Protein AF-S8DW93-F1 (afdb_monomer)

Solvent-accessible surface area (backbone atoms only — not comparable to full-atom values): 5619 Å² total; per-residue (Å²): 137,91,84,79,84,87,79,88,70,78,73,76,67,75,78,66,75,50,70,66,58,52,54,50,54,71,44,97,40,25,67,48,46,52,53,31,51,50,43,45,53,52,19,60,77,69,71,48,64,42,68,75,73,29,41,68,38,52,52,53,36,51,54,43,37,63,76,42,35,91,76,38,39,70,59,57,49,53,51,53,52,50,54,51,52,52,51,51,52,56,60,76,72,106

Secondary structure (DSSP, 8-state):
---------------PPPHHHHHHHHSTTHHHHHHHHHHHHHHHHHT--HHHHHHHHHHHHHHHHHHTHHHHHHHHHHHHHHHHHHHHHHHHT-

InterPro domains:
  IPR012891 GCK domain [PF07802] (16-88)
  IPR012891 GCK domain [SM01227] (16-90)

Radius of gyration: 19.86 Å; Cα contacts (8 Å, |Δi|>4): 51; chains: 1; bounding box: 29×50×65 Å

Foldseek 3Di:
DDDDDDDPPPPPVPPPQPPVLVLLCVDPCNVLVVVLVVLQVVCVVVVHDSCVRSVVSVVVSVVRCVVVCVSCVVVVVVVVVVVVVVVVVVVVVD

Structure (mmCIF, N/CA/C/O backbone):
data_AF-S8DW93-F1
#
_entry.id   AF-S8DW93-F1
#
loop_
_atom_site.group_PDB
_atom_site.id
_atom_site.type_symbol
_atom_site.label_atom_id
_atom_site.label_alt_id
_atom_site.label_comp_id
_atom_site.label_asym_id
_atom_site.label_entity_id
_atom_site.label_seq_id
_atom_site.pdbx_PDB_ins_code
_atom_site.Cartn_x
_atom_site.Cartn_y
_atom_site.Cartn_z
_atom_site.occupancy
_atom_site.B_iso_or_equiv
_atom_site.auth_seq_id
_atom_site.auth_comp_id
_atom_site.auth_asym_id
_atom_site.auth_atom_id
_atom_site.pdbx_PDB_model_num
ATOM 1 N N . ASP A 1 1 ? 16.472 19.713 52.124 1.00 44.78 1 ASP A N 1
ATOM 2 C CA . ASP A 1 1 ? 16.158 20.862 51.271 1.00 44.78 1 ASP A CA 1
ATOM 3 C C . ASP A 1 1 ? 15.299 20.338 50.135 1.00 44.78 1 ASP A C 1
ATOM 5 O O . ASP A 1 1 ? 15.773 19.513 49.364 1.00 44.78 1 ASP A O 1
ATOM 9 N N . SER A 1 2 ? 14.002 20.634 50.187 1.00 49.41 2 SER A N 1
ATOM 10 C CA . SER A 1 2 ? 13.031 20.293 49.144 1.00 49.41 2 SER A CA 1
ATOM 11 C C . SER A 1 2 ? 13.032 21.393 48.095 1.00 49.41 2 SER A C 1
ATOM 13 O O . SER A 1 2 ? 12.873 22.545 48.480 1.00 49.41 2 SER A O 1
ATOM 15 N N . THR A 1 3 ? 13.115 21.028 46.818 1.00 40.69 3 THR A N 1
ATOM 16 C CA . THR A 1 3 ? 12.468 21.671 45.652 1.00 40.69 3 THR A CA 1
ATOM 17 C C . THR A 1 3 ? 12.936 20.871 44.425 1.00 40.69 3 THR A C 1
ATOM 19 O O . THR A 1 3 ? 14.108 20.520 44.360 1.00 40.69 3 THR A O 1
ATOM 22 N N . GLY A 1 4 ? 12.142 20.452 43.447 1.00 44.19 4 GLY A N 1
ATOM 23 C CA . GLY A 1 4 ? 10.814 20.858 42.996 1.00 44.19 4 GLY A CA 1
ATOM 24 C C . GLY A 1 4 ? 10.883 20.886 41.462 1.00 44.19 4 GLY A C 1
ATOM 25 O O . GLY A 1 4 ? 11.852 21.433 40.949 1.00 44.19 4 GLY A O 1
ATOM 26 N N . GLU A 1 5 ? 9.918 20.218 40.817 1.00 46.12 5 GLU A N 1
ATOM 27 C CA . GLU A 1 5 ? 9.394 20.349 39.437 1.00 46.12 5 GLU A CA 1
ATOM 28 C C . GLU A 1 5 ? 10.356 20.770 38.300 1.00 46.12 5 GLU A C 1
ATOM 30 O O . GLU A 1 5 ? 11.033 21.783 38.354 1.00 46.12 5 GLU A O 1
ATOM 35 N N . GLY A 1 6 ? 10.470 20.022 37.206 1.00 45.31 6 GLY A N 1
ATOM 36 C CA . GLY A 1 6 ? 9.381 19.739 36.278 1.00 45.31 6 GLY A CA 1
ATOM 37 C C . GLY A 1 6 ? 9.669 20.521 34.997 1.00 45.31 6 GLY A C 1
ATOM 38 O O . GLY A 1 6 ? 9.660 21.743 35.019 1.00 45.31 6 GLY A O 1
ATOM 39 N N . ASP A 1 7 ? 9.950 19.819 33.907 1.00 40.00 7 ASP A N 1
ATOM 40 C CA . ASP A 1 7 ? 9.772 20.361 32.563 1.00 40.00 7 ASP A CA 1
ATOM 41 C C . ASP A 1 7 ? 9.417 19.184 31.662 1.00 40.00 7 ASP A C 1
ATOM 43 O O . ASP A 1 7 ? 10.265 18.429 31.187 1.00 40.00 7 ASP A O 1
ATOM 47 N N . ALA A 1 8 ? 8.108 18.968 31.562 1.00 49.16 8 ALA A N 1
ATOM 48 C CA . ALA A 1 8 ? 7.504 18.234 30.474 1.00 49.16 8 ALA A CA 1
ATOM 49 C C . ALA A 1 8 ? 7.685 19.095 29.220 1.00 49.16 8 ALA A C 1
ATOM 51 O O . ALA A 1 8 ? 6.787 19.831 28.823 1.00 49.16 8 ALA A O 1
ATOM 52 N N . GLY A 1 9 ? 8.882 19.037 28.643 1.00 37.16 9 GLY A N 1
ATOM 53 C CA . GLY A 1 9 ? 9.043 19.294 27.229 1.00 37.16 9 GLY A CA 1
ATOM 54 C C . GLY A 1 9 ? 8.396 18.117 26.523 1.00 37.16 9 GLY A C 1
ATOM 55 O O . GLY A 1 9 ? 8.999 17.052 26.420 1.00 37.16 9 GLY A O 1
ATOM 56 N N . GLU A 1 10 ? 7.136 18.281 26.126 1.00 43.56 10 GLU A N 1
ATOM 57 C CA . GLU A 1 10 ? 6.601 17.562 24.979 1.00 43.56 10 GLU A CA 1
ATOM 58 C C . GLU A 1 10 ? 7.559 17.872 23.827 1.00 43.56 10 GLU A C 1
ATOM 60 O O . GLU A 1 10 ? 7.495 18.923 23.190 1.00 43.56 10 GLU A O 1
ATOM 65 N N . GLU A 1 11 ? 8.534 16.989 23.637 1.00 36.50 11 GLU A N 1
ATOM 66 C CA . GLU A 1 11 ? 9.151 16.802 22.344 1.00 36.50 11 GLU A CA 1
ATOM 67 C C . GLU A 1 11 ? 7.976 16.391 21.449 1.00 36.50 11 GLU A C 1
ATOM 69 O O . GLU A 1 11 ? 7.564 15.232 21.438 1.00 36.50 11 GLU A O 1
ATOM 74 N N . GLU A 1 12 ? 7.355 17.367 20.774 1.00 44.69 12 GLU A N 1
ATOM 75 C CA . GLU A 1 12 ? 6.804 17.122 19.447 1.00 44.69 12 GLU A CA 1
ATOM 76 C C . GLU A 1 12 ? 7.977 16.517 18.676 1.00 44.69 12 GLU A C 1
ATOM 78 O O . GLU A 1 12 ? 8.827 17.226 18.133 1.00 44.69 12 GLU A O 1
ATOM 83 N N . GLU A 1 13 ? 8.101 15.190 18.760 1.00 39.88 13 GLU A N 1
ATOM 84 C CA . GLU A 1 13 ? 8.847 14.411 17.802 1.00 39.88 13 GLU A CA 1
ATOM 85 C C . GLU A 1 13 ? 8.281 14.880 16.470 1.00 39.88 13 GLU A C 1
ATOM 87 O O . GLU A 1 13 ? 7.130 14.599 16.144 1.00 39.88 13 GLU A O 1
ATOM 92 N N . GLU A 1 14 ? 9.046 15.711 15.760 1.00 45.28 14 GLU A N 1
ATOM 93 C CA . GLU A 1 14 ? 8.850 15.931 14.339 1.00 45.28 14 GLU A CA 1
ATOM 94 C C . GLU A 1 14 ? 8.690 14.526 13.764 1.00 45.28 14 GLU A C 1
ATOM 96 O O . GLU A 1 14 ? 9.678 13.789 13.679 1.00 45.28 14 GLU A O 1
ATOM 101 N N . GLU A 1 15 ? 7.446 14.117 13.489 1.00 53.97 15 GLU A N 1
ATOM 102 C CA . GLU A 1 15 ? 7.118 12.856 12.842 1.00 53.97 15 GLU A CA 1
ATOM 103 C C . GLU A 1 15 ? 7.737 12.950 11.452 1.00 53.97 15 GLU A C 1
ATOM 105 O O . GLU A 1 15 ? 7.113 13.355 10.471 1.00 53.97 15 GLU A O 1
ATOM 110 N N . GLY A 1 16 ? 9.037 12.666 11.388 1.00 59.47 16 GLY A N 1
ATOM 111 C CA . GLY A 1 16 ? 9.796 12.639 10.164 1.00 59.47 16 GLY A CA 1
ATOM 112 C C . GLY A 1 16 ? 9.084 11.657 9.260 1.00 59.47 16 GLY A C 1
ATOM 113 O O . GLY A 1 16 ? 8.873 10.505 9.642 1.00 59.47 16 GLY A O 1
ATOM 114 N N . GLU A 1 17 ? 8.662 12.138 8.091 1.00 69.88 17 GLU A N 1
ATOM 115 C CA . GLU A 1 17 ? 7.862 11.354 7.162 1.00 69.88 17 GLU A CA 1
ATOM 116 C C . GLU A 1 17 ? 8.515 9.976 6.974 1.00 69.88 17 GLU A C 1
ATOM 118 O O . GLU A 1 17 ? 9.690 9.872 6.610 1.00 69.88 17 GLU A O 1
ATOM 123 N N . CYS A 1 18 ? 7.772 8.915 7.309 1.00 87.31 18 CYS A N 1
ATOM 124 C CA . CYS A 1 18 ? 8.268 7.543 7.281 1.00 87.31 18 CYS A CA 1
ATOM 125 C C . CYS A 1 18 ? 8.985 7.271 5.949 1.00 87.31 18 CYS A C 1
ATOM 127 O O . CYS A 1 18 ? 8.439 7.537 4.877 1.00 87.31 18 CYS A O 1
ATOM 129 N N . GLY A 1 19 ? 10.207 6.725 5.994 1.00 90.88 19 GLY A N 1
ATOM 130 C CA . GLY A 1 19 ? 11.022 6.516 4.788 1.00 90.88 19 GLY A CA 1
ATOM 131 C C . GLY A 1 19 ? 10.325 5.666 3.718 1.00 90.88 19 GLY A C 1
ATOM 132 O O . GLY A 1 19 ? 10.514 5.889 2.523 1.00 90.88 19 GLY A O 1
ATOM 133 N N . PHE A 1 20 ? 9.462 4.738 4.141 1.00 91.81 20 PHE A N 1
ATOM 134 C CA . PHE A 1 20 ? 8.593 3.984 3.242 1.00 91.81 20 PHE A CA 1
ATOM 135 C C . PHE A 1 20 ? 7.514 4.867 2.602 1.00 91.81 20 PHE A C 1
ATOM 137 O O . PHE A 1 20 ? 7.343 4.819 1.386 1.00 91.81 20 PHE A O 1
ATOM 144 N N . CYS A 1 21 ? 6.832 5.713 3.381 1.00 94.19 21 CYS A N 1
ATOM 145 C CA . CYS A 1 21 ? 5.845 6.662 2.863 1.00 94.19 21 CYS A CA 1
ATOM 146 C C . C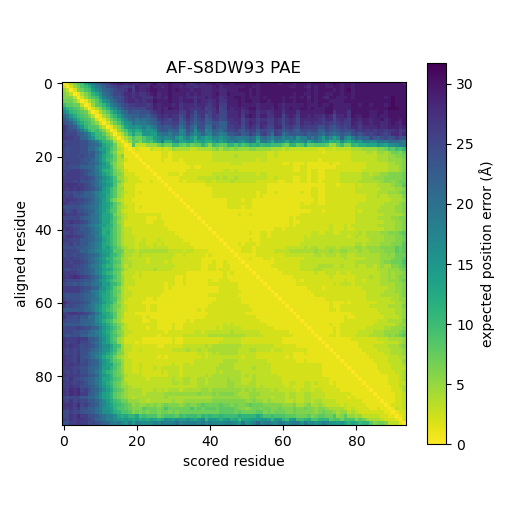YS A 1 21 ? 6.472 7.620 1.840 1.00 94.19 21 CYS A C 1
ATOM 148 O O . CYS A 1 21 ? 5.899 7.816 0.768 1.00 94.19 21 CYS A O 1
ATOM 150 N N . LEU A 1 22 ? 7.676 8.134 2.120 1.00 95.19 22 LEU A N 1
ATOM 151 C CA . LEU A 1 22 ? 8.437 8.973 1.188 1.00 95.19 22 LEU A CA 1
ATOM 152 C C . LEU A 1 22 ? 8.738 8.242 -0.127 1.00 95.19 22 LEU A C 1
ATOM 154 O O . LEU A 1 22 ? 8.526 8.795 -1.206 1.00 95.19 22 LEU A O 1
ATOM 158 N N . PHE A 1 23 ? 9.207 6.992 -0.055 1.00 95.94 23 PHE A N 1
ATOM 159 C CA . PHE A 1 23 ? 9.446 6.165 -1.240 1.00 95.94 23 PHE A CA 1
ATOM 160 C C . PHE A 1 23 ? 8.154 5.941 -2.034 1.00 95.94 23 PHE A C 1
ATOM 162 O O . PHE A 1 23 ? 8.105 6.174 -3.240 1.00 95.94 23 PHE A O 1
ATOM 169 N N . MET A 1 24 ? 7.072 5.558 -1.359 1.00 97.12 24 MET A N 1
ATOM 170 C CA . MET A 1 24 ? 5.790 5.296 -2.007 1.00 97.12 24 MET A CA 1
ATOM 171 C C . MET A 1 24 ? 5.230 6.533 -2.716 1.00 97.12 24 MET A C 1
ATOM 173 O O . MET A 1 24 ? 4.794 6.438 -3.868 1.00 97.12 24 MET A O 1
ATOM 177 N N . LYS A 1 25 ? 5.322 7.701 -2.069 1.00 96.31 25 LYS A N 1
ATOM 178 C CA . LYS A 1 25 ? 4.897 9.004 -2.604 1.00 96.31 25 LYS A CA 1
ATOM 179 C C . LYS A 1 25 ? 5.834 9.561 -3.680 1.00 96.31 25 LYS A C 1
ATOM 181 O O . LYS A 1 25 ? 5.421 10.451 -4.422 1.00 96.31 25 LYS A O 1
ATOM 186 N N . GLY 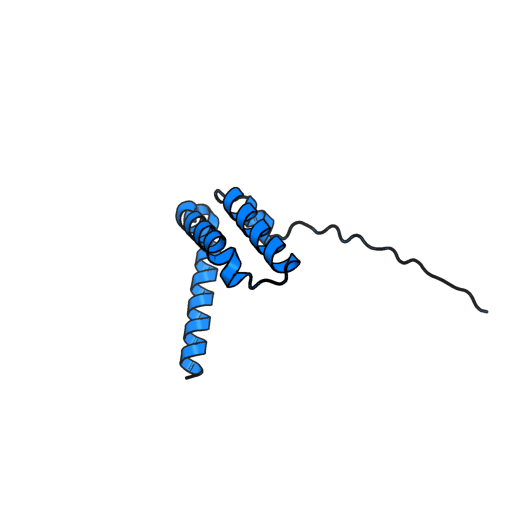A 1 26 ? 7.063 9.055 -3.781 1.00 96.25 26 GLY A N 1
ATOM 187 C CA . GLY A 1 26 ? 8.048 9.462 -4.784 1.00 96.25 26 GLY A CA 1
ATOM 188 C C . GLY A 1 26 ? 7.866 8.818 -6.162 1.00 96.25 26 GLY A C 1
ATOM 189 O O . GLY A 1 26 ? 8.472 9.283 -7.128 1.00 96.25 26 GLY A O 1
ATOM 190 N N . GLY A 1 27 ? 7.053 7.763 -6.267 1.00 96.06 27 GLY A N 1
ATOM 191 C CA . GLY A 1 27 ? 6.812 7.042 -7.518 1.00 96.06 27 GLY A CA 1
ATOM 192 C C . GLY A 1 27 ? 5.479 7.370 -8.197 1.00 96.06 27 GLY A C 1
ATOM 193 O O . GLY A 1 27 ? 4.696 8.210 -7.751 1.00 96.06 27 GLY A O 1
ATOM 194 N N . GLY A 1 28 ? 5.201 6.666 -9.300 1.00 97.44 28 GLY A N 1
ATOM 195 C CA . GLY A 1 28 ? 3.994 6.863 -10.118 1.00 97.44 28 GLY A CA 1
ATOM 196 C C . GLY A 1 28 ? 2.670 6.534 -9.416 1.00 97.44 28 GLY A C 1
ATOM 197 O O . GLY A 1 28 ? 1.617 6.942 -9.897 1.00 97.44 28 GLY A O 1
ATOM 198 N N . CYS A 1 29 ? 2.715 5.852 -8.268 1.00 98.44 29 CYS A N 1
ATOM 199 C CA . CYS A 1 29 ? 1.539 5.410 -7.516 1.00 98.44 29 CYS A CA 1
ATOM 200 C C . CYS A 1 29 ? 1.211 6.288 -6.304 1.00 98.44 29 CYS A C 1
ATOM 202 O O . CYS A 1 29 ? 0.430 5.871 -5.451 1.00 98.44 29 CYS A O 1
ATOM 204 N N . ARG A 1 30 ? 1.778 7.502 -6.224 1.00 97.75 30 ARG A N 1
ATOM 205 C CA . ARG A 1 30 ? 1.564 8.450 -5.119 1.00 97.75 30 ARG A CA 1
ATOM 206 C C . ARG A 1 30 ? 0.093 8.612 -4.731 1.00 97.75 30 ARG A C 1
ATOM 208 O O . ARG A 1 30 ? -0.234 8.495 -3.556 1.00 97.75 30 ARG A O 1
ATOM 215 N N . GLU A 1 31 ? -0.782 8.902 -5.694 1.00 98.38 31 GLU A N 1
ATOM 216 C CA . GLU A 1 31 ? -2.200 9.165 -5.401 1.00 98.38 31 GLU A CA 1
ATOM 217 C C . GLU A 1 31 ? -2.898 7.918 -4.854 1.00 98.38 31 GLU A C 1
ATOM 219 O O . GLU A 1 31 ? -3.563 7.990 -3.826 1.00 98.38 31 GLU A O 1
ATOM 224 N N . THR A 1 32 ? -2.669 6.759 -5.477 1.00 98.25 32 THR A N 1
ATOM 225 C CA . THR A 1 32 ? -3.222 5.478 -5.019 1.00 98.25 32 THR A CA 1
ATOM 226 C C . THR A 1 32 ? -2.714 5.11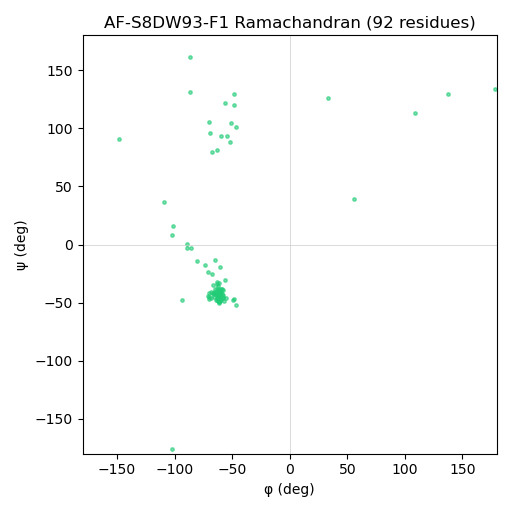1 -3.623 1.00 98.25 32 THR A C 1
ATOM 228 O O . THR A 1 32 ? -3.465 4.579 -2.811 1.00 98.25 32 THR A O 1
ATOM 231 N N . PHE A 1 33 ? -1.456 5.434 -3.310 1.00 98.19 33 PHE A N 1
ATOM 232 C CA . PHE A 1 33 ? -0.899 5.243 -1.973 1.00 98.19 33 PHE A CA 1
ATOM 233 C C . PHE A 1 33 ? -1.563 6.155 -0.934 1.00 98.19 33 PHE A C 1
ATOM 235 O O . PHE A 1 33 ? -1.922 5.681 0.136 1.00 98.19 33 PHE A O 1
ATOM 242 N N . ILE A 1 34 ? -1.800 7.430 -1.257 1.00 97.75 34 ILE A N 1
ATOM 243 C CA . ILE A 1 34 ? -2.505 8.365 -0.363 1.00 97.75 34 ILE A CA 1
ATOM 244 C C . ILE A 1 34 ? -3.954 7.913 -0.116 1.00 97.75 34 ILE A C 1
ATOM 246 O O . ILE A 1 34 ? -4.470 8.065 0.989 1.00 97.75 34 ILE A O 1
ATOM 250 N N . GLU A 1 35 ? -4.639 7.373 -1.127 1.00 98.00 35 GLU A N 1
ATOM 251 C CA . GLU A 1 35 ? -5.983 6.801 -0.957 1.00 98.00 35 GLU A CA 1
ATOM 252 C C . GLU A 1 35 ? -5.972 5.582 -0.029 1.00 98.00 35 GLU A C 1
ATOM 254 O O . GLU A 1 35 ? -6.846 5.452 0.831 1.00 98.00 35 GLU A O 1
ATOM 259 N N . TRP A 1 36 ? -4.965 4.720 -0.167 1.00 98.38 36 TRP A N 1
ATOM 260 C CA . TRP A 1 36 ? -4.754 3.600 0.741 1.00 98.38 36 TRP A CA 1
ATOM 261 C C . TRP A 1 36 ? -4.455 4.069 2.174 1.00 98.38 36 TRP A C 1
ATOM 263 O O . TRP A 1 36 ? -5.129 3.606 3.092 1.00 98.38 36 TRP A O 1
ATOM 273 N N . GLU A 1 37 ? -3.546 5.035 2.372 1.00 97.19 37 GLU A N 1
ATOM 274 C CA . GLU A 1 37 ? -3.234 5.615 3.693 1.00 97.19 37 GLU A CA 1
ATOM 275 C C . GLU A 1 37 ? -4.499 6.156 4.374 1.00 97.19 37 GLU A C 1
ATOM 277 O O . GLU A 1 37 ? -4.766 5.829 5.528 1.00 97.19 37 GLU A O 1
ATOM 282 N N . LYS A 1 38 ? -5.335 6.909 3.645 1.00 97.88 38 LYS A N 1
ATOM 283 C CA . LYS A 1 38 ? -6.613 7.417 4.171 1.00 97.88 38 LYS A CA 1
ATOM 284 C C . LYS A 1 38 ? -7.560 6.296 4.584 1.00 97.88 38 LYS A C 1
ATOM 286 O O . LYS A 1 38 ? -8.217 6.401 5.614 1.00 97.88 38 LYS A O 1
ATOM 291 N N . CYS A 1 39 ? -7.646 5.226 3.792 1.00 98.50 39 CYS A N 1
ATOM 292 C CA . CYS A 1 39 ? -8.483 4.084 4.144 1.00 98.50 39 CYS A CA 1
ATOM 293 C C . CYS A 1 39 ? -8.010 3.423 5.447 1.00 98.50 39 CYS A C 1
ATOM 295 O O . CYS A 1 39 ? -8.837 3.107 6.306 1.00 98.50 39 CYS A O 1
ATOM 297 N N . VAL A 1 40 ? -6.693 3.235 5.593 1.00 97.38 40 VAL A N 1
ATOM 298 C CA . VAL A 1 40 ? -6.073 2.665 6.797 1.00 97.38 40 VAL A CA 1
ATOM 299 C C . VAL A 1 40 ? -6.350 3.555 8.007 1.00 97.38 40 VAL A C 1
ATOM 301 O O . VAL A 1 40 ? -6.878 3.060 8.998 1.00 97.38 40 VAL A O 1
ATOM 304 N N . GLU A 1 41 ? -6.099 4.862 7.896 1.00 96.69 41 GLU A N 1
ATOM 305 C CA . GLU A 1 41 ? -6.342 5.842 8.962 1.00 96.69 41 GLU A CA 1
ATOM 306 C C . GLU A 1 41 ? -7.815 5.842 9.410 1.00 96.69 41 GLU A C 1
ATOM 308 O O . GLU A 1 41 ? -8.125 5.810 10.605 1.00 96.69 41 GLU A O 1
ATOM 313 N N . GLU A 1 42 ? -8.755 5.822 8.460 1.00 97.50 42 GLU A N 1
ATOM 314 C CA . GLU A 1 42 ? -10.181 5.704 8.765 1.00 97.50 42 GLU A CA 1
ATOM 315 C C . GLU A 1 42 ? -10.512 4.383 9.471 1.00 97.50 42 GLU A C 1
ATOM 317 O O . GLU A 1 42 ? -11.300 4.375 10.420 1.00 97.50 42 GLU A O 1
ATOM 322 N N . GLY A 1 43 ? -9.925 3.271 9.019 1.00 97.62 43 GLY A N 1
ATOM 323 C CA . GLY A 1 43 ? -10.116 1.952 9.617 1.00 97.62 43 GLY A CA 1
ATOM 324 C C . GLY A 1 43 ? -9.612 1.891 11.056 1.00 97.62 43 GLY A C 1
ATOM 325 O O . GLY A 1 43 ? -10.340 1.441 11.941 1.00 97.62 43 GLY A O 1
ATOM 326 N N . GLU A 1 44 ? -8.419 2.422 11.320 1.00 96.12 44 GLU A N 1
ATOM 327 C CA . GLU A 1 44 ? -7.842 2.513 12.665 1.00 96.12 44 GLU A CA 1
ATOM 328 C C . GLU A 1 44 ? -8.704 3.372 13.589 1.00 96.12 44 GLU A C 1
ATOM 330 O O . GLU A 1 44 ? -9.078 2.945 14.687 1.00 96.12 44 GLU A O 1
ATOM 335 N N . LYS A 1 45 ? -9.096 4.561 13.120 1.00 97.69 45 LYS A N 1
ATOM 336 C CA . LYS A 1 45 ? -9.949 5.488 13.872 1.00 97.69 45 LYS A CA 1
ATOM 337 C C . LYS A 1 45 ? -11.285 4.858 14.262 1.00 97.69 45 LYS A C 1
ATOM 339 O O . LYS A 1 45 ? -11.772 5.079 15.375 1.00 97.69 45 LYS A O 1
ATOM 344 N N . ASN A 1 46 ? -11.872 4.071 13.364 1.00 97.44 46 ASN A N 1
ATOM 345 C CA . ASN A 1 46 ? -13.151 3.402 13.585 1.00 97.44 46 ASN A CA 1
ATOM 346 C C . ASN A 1 46 ? -13.014 2.012 14.230 1.00 97.44 46 ASN A C 1
ATOM 348 O O . ASN A 1 46 ? -14.034 1.404 14.556 1.00 97.44 46 ASN A O 1
ATOM 352 N N . LYS A 1 47 ? -11.784 1.528 14.466 1.00 97.25 47 LYS A N 1
ATOM 353 C CA . LYS A 1 47 ? -11.477 0.178 14.976 1.00 97.25 47 LYS A CA 1
ATOM 354 C C . LYS A 1 47 ? -12.071 -0.936 14.104 1.00 97.25 47 LYS A C 1
ATOM 356 O O . LYS A 1 47 ? -12.596 -1.923 14.619 1.00 97.25 47 LYS A O 1
ATOM 361 N N . GLU A 1 48 ? -12.024 -0.744 12.793 1.00 97.31 48 GLU A N 1
ATOM 362 C CA . GLU A 1 48 ? -12.475 -1.707 11.788 1.00 97.31 48 GLU A CA 1
ATOM 363 C C . GLU A 1 48 ? -11.348 -2.688 11.431 1.00 97.31 48 GLU A C 1
ATOM 365 O O . GLU A 1 48 ? -10.169 -2.414 11.664 1.00 97.31 48 GLU A O 1
ATOM 370 N N . ASP A 1 49 ? -11.698 -3.833 10.841 1.00 97.75 49 ASP A N 1
ATOM 371 C CA . ASP A 1 49 ? -10.701 -4.700 10.214 1.00 97.75 49 ASP A CA 1
ATOM 372 C C . ASP A 1 49 ? -10.179 -4.015 8.943 1.00 97.75 49 ASP A C 1
ATOM 374 O O . ASP A 1 49 ? -10.869 -3.928 7.924 1.00 97.75 49 ASP A O 1
ATOM 378 N N . ILE A 1 50 ? -8.960 -3.484 9.022 1.00 97.56 50 ILE A N 1
ATOM 379 C CA . ILE A 1 50 ? -8.314 -2.737 7.937 1.00 97.56 50 ILE A CA 1
ATOM 380 C C . ILE A 1 50 ? -8.097 -3.631 6.714 1.00 97.56 50 ILE A C 1
ATOM 382 O O . ILE A 1 50 ? -8.201 -3.150 5.585 1.00 97.56 50 ILE A O 1
ATOM 386 N N . VAL A 1 51 ? -7.823 -4.924 6.916 1.00 95.38 51 VAL A N 1
ATOM 387 C CA . VAL A 1 51 ? -7.583 -5.863 5.815 1.00 95.38 51 VAL A CA 1
ATOM 388 C C . VAL A 1 51 ? -8.851 -6.002 4.988 1.00 95.38 51 VAL A C 1
ATOM 390 O O . VAL A 1 51 ? -8.797 -5.866 3.768 1.00 95.38 51 VAL A O 1
ATOM 393 N N . GLU A 1 52 ? -9.997 -6.204 5.639 1.00 97.06 52 GLU A N 1
ATOM 394 C CA . GLU A 1 52 ? -11.282 -6.301 4.943 1.00 97.06 52 GLU A CA 1
ATOM 395 C C . GLU A 1 52 ? -11.730 -4.950 4.370 1.00 97.06 52 GLU A C 1
ATOM 397 O O . GLU A 1 52 ? -12.109 -4.868 3.198 1.00 97.06 52 GLU A O 1
ATOM 402 N N . LYS A 1 53 ? -11.652 -3.875 5.164 1.00 97.69 53 LYS A N 1
ATOM 403 C CA . LYS A 1 53 ? -12.091 -2.526 4.771 1.00 97.69 53 LYS A CA 1
ATOM 404 C C . LYS A 1 53 ? -11.309 -1.997 3.571 1.00 97.69 53 LYS A C 1
ATOM 406 O O . LYS A 1 53 ? -11.898 -1.447 2.641 1.00 97.69 53 LYS A O 1
ATOM 411 N N . CYS A 1 54 ? -9.988 -2.148 3.596 1.00 98.31 54 CYS A N 1
ATOM 412 C CA . CYS A 1 54 ? -9.082 -1.529 2.634 1.00 98.31 54 CYS A CA 1
ATOM 413 C C . CYS A 1 54 ? -8.581 -2.492 1.565 1.00 98.31 54 CYS A C 1
ATOM 415 O O . CYS A 1 54 ? -7.748 -2.093 0.756 1.00 98.31 54 CYS A O 1
ATOM 417 N N . PHE A 1 55 ? -9.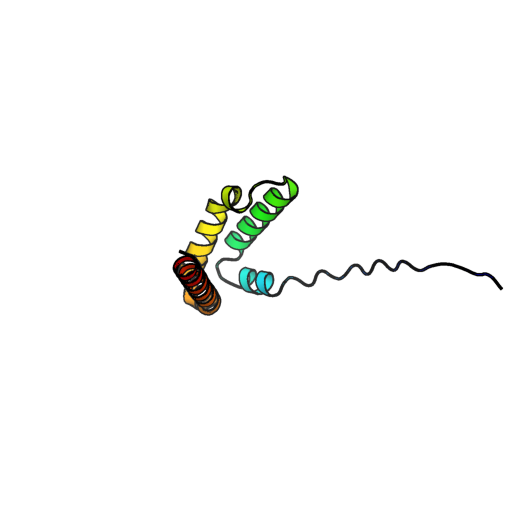120 -3.715 1.488 1.00 97.88 55 PHE A N 1
ATOM 418 C CA . PHE A 1 55 ? -8.731 -4.708 0.485 1.00 97.88 55 PHE A CA 1
ATOM 419 C C . PHE A 1 55 ? -8.708 -4.132 -0.937 1.00 97.88 55 PHE A C 1
ATOM 421 O O . PHE A 1 55 ? -7.728 -4.296 -1.659 1.00 97.88 55 PHE A O 1
ATOM 428 N N . GLY A 1 56 ? -9.761 -3.404 -1.328 1.00 98.06 56 GLY A N 1
ATOM 429 C CA . GLY A 1 56 ? -9.847 -2.791 -2.656 1.00 98.06 56 GLY A CA 1
ATOM 430 C C . GLY A 1 56 ? -8.785 -1.714 -2.903 1.00 98.06 56 GLY A C 1
ATOM 431 O O . GLY A 1 56 ? -8.235 -1.645 -4.000 1.00 98.06 56 GLY A O 1
ATOM 432 N N . ALA A 1 57 ? -8.461 -0.907 -1.889 1.00 98.19 57 ALA A N 1
ATOM 433 C CA . ALA A 1 57 ? -7.405 0.101 -1.981 1.00 98.19 57 ALA A CA 1
ATOM 434 C C . ALA A 1 57 ? -6.013 -0.550 -2.047 1.00 98.19 57 ALA A C 1
ATOM 436 O O . ALA A 1 57 ? -5.186 -0.153 -2.864 1.00 98.19 57 ALA A O 1
ATOM 437 N N . THR A 1 58 ? -5.779 -1.595 -1.249 1.00 97.56 58 THR A N 1
ATOM 438 C CA . THR A 1 58 ? -4.541 -2.386 -1.265 1.00 97.56 58 TH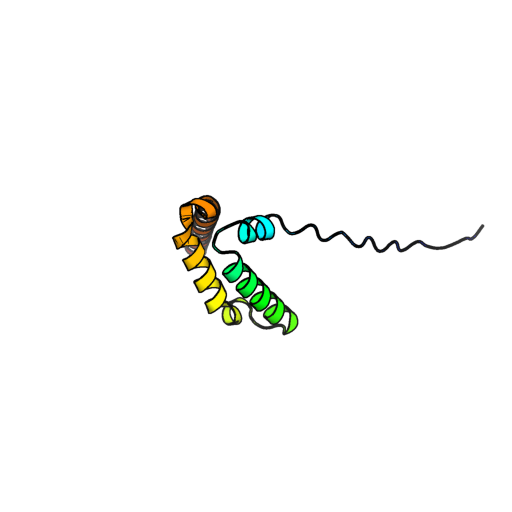R A CA 1
ATOM 439 C C . THR A 1 58 ? -4.338 -3.079 -2.617 1.00 97.56 58 THR A C 1
ATOM 441 O O . THR A 1 58 ? -3.246 -3.023 -3.177 1.00 97.56 58 THR A O 1
ATOM 444 N N . ASP A 1 59 ? -5.386 -3.681 -3.191 1.00 98.00 59 ASP A N 1
ATOM 445 C CA . ASP A 1 59 ? -5.343 -4.310 -4.519 1.00 98.00 59 ASP A CA 1
ATOM 446 C C . ASP A 1 59 ? -5.069 -3.285 -5.633 1.00 98.00 59 ASP A C 1
ATOM 448 O O . ASP A 1 59 ? -4.236 -3.525 -6.511 1.00 98.00 59 ASP A O 1
ATOM 452 N N . ALA A 1 60 ? -5.710 -2.112 -5.579 1.00 98.50 60 ALA A N 1
ATOM 453 C CA . ALA A 1 60 ? -5.445 -1.024 -6.519 1.00 98.50 60 ALA A CA 1
ATOM 454 C C . ALA A 1 60 ? -3.991 -0.529 -6.429 1.00 98.50 60 ALA A C 1
ATOM 456 O O . ALA A 1 60 ? -3.338 -0.339 -7.460 1.00 98.50 60 ALA A O 1
ATOM 457 N N . LEU A 1 61 ? -3.468 -0.373 -5.210 1.00 98.44 61 LEU A N 1
ATOM 458 C CA . LEU A 1 61 ? -2.084 0.022 -4.966 1.00 98.44 61 LEU A CA 1
ATOM 459 C C . LEU A 1 61 ? -1.099 -1.016 -5.513 1.00 98.44 61 LEU A C 1
ATOM 461 O O . LEU A 1 61 ? -0.205 -0.648 -6.275 1.00 98.44 61 LEU A O 1
ATOM 465 N N . LYS A 1 62 ? -1.304 -2.304 -5.209 1.00 97.94 62 LYS A N 1
ATOM 466 C CA . LYS A 1 62 ? -0.467 -3.401 -5.718 1.00 97.94 62 LYS A CA 1
ATOM 467 C C . LYS A 1 62 ? -0.430 -3.410 -7.245 1.00 97.94 62 LYS A C 1
ATOM 469 O O . LYS A 1 62 ? 0.651 -3.395 -7.829 1.00 97.94 62 LYS A O 1
ATOM 474 N N . LYS A 1 63 ? -1.590 -3.327 -7.903 1.00 98.50 63 LYS A N 1
ATOM 475 C CA . LYS A 1 63 ? -1.681 -3.267 -9.374 1.00 98.50 63 LYS A CA 1
ATOM 476 C C . LYS A 1 63 ? -0.954 -2.062 -9.958 1.00 98.50 63 LYS A C 1
ATOM 478 O O . LYS A 1 63 ? -0.296 -2.184 -10.991 1.00 98.50 63 LYS A O 1
ATOM 483 N N . CYS A 1 64 ? -1.061 -0.902 -9.312 1.00 98.75 64 CYS A N 1
ATOM 484 C CA . CYS A 1 64 ? -0.306 0.271 -9.729 1.00 98.75 64 CYS A CA 1
ATOM 485 C C . CYS A 1 64 ? 1.203 0.010 -9.622 1.00 98.75 64 CYS A C 1
ATOM 487 O O . CYS A 1 64 ? 1.937 0.227 -10.585 1.00 98.75 64 CYS A O 1
ATOM 489 N N . MET A 1 65 ? 1.673 -0.508 -8.486 1.00 98.38 65 MET A N 1
ATOM 490 C CA . MET A 1 65 ? 3.094 -0.788 -8.274 1.00 98.38 65 MET A CA 1
ATOM 491 C C . MET A 1 65 ? 3.636 -1.797 -9.290 1.00 98.38 65 MET A C 1
ATOM 493 O O . MET A 1 65 ? 4.723 -1.596 -9.824 1.00 98.38 65 MET A O 1
ATOM 497 N N . GLU A 1 66 ? 2.871 -2.844 -9.608 1.00 97.88 66 GLU A N 1
ATOM 498 C CA . GLU A 1 66 ? 3.212 -3.821 -10.649 1.00 97.88 66 GLU A CA 1
ATOM 499 C C . GLU A 1 66 ? 3.339 -3.170 -12.036 1.00 97.88 66 GLU A C 1
ATOM 501 O O . GLU A 1 66 ? 4.283 -3.464 -12.774 1.00 97.88 66 GLU A O 1
ATOM 506 N N . ALA A 1 67 ? 2.439 -2.242 -12.383 1.00 98.38 67 ALA A N 1
ATOM 507 C CA . ALA A 1 67 ? 2.517 -1.477 -13.629 1.00 98.38 67 ALA A CA 1
ATOM 508 C C . ALA A 1 67 ? 3.716 -0.508 -13.669 1.00 98.38 67 ALA A C 1
ATOM 510 O O . ALA A 1 67 ? 4.221 -0.206 -14.749 1.00 98.38 67 ALA A O 1
ATOM 511 N N . HIS A 1 68 ? 4.198 -0.071 -12.503 1.00 97.88 68 HI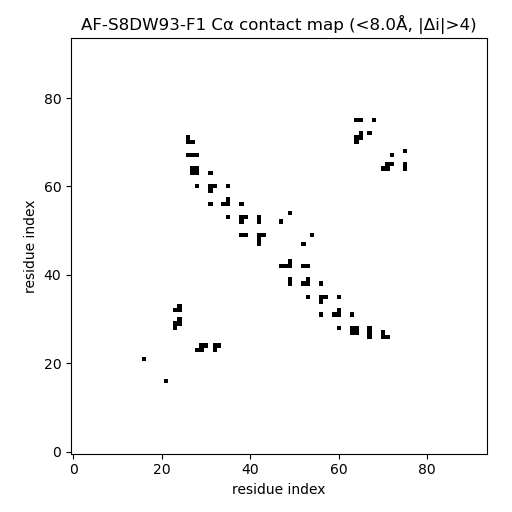S A N 1
ATOM 512 C CA . HIS A 1 68 ? 5.351 0.815 -12.307 1.00 97.88 68 HIS A CA 1
ATOM 513 C C . HIS A 1 68 ? 6.560 0.071 -11.703 1.00 97.88 68 HIS A C 1
ATOM 515 O O . HIS A 1 68 ? 7.295 0.590 -10.856 1.00 97.88 68 HIS A O 1
ATOM 521 N N . SER A 1 69 ? 6.752 -1.185 -12.119 1.00 97.31 69 SER A N 1
ATOM 522 C CA . SER A 1 69 ? 7.786 -2.081 -11.577 1.00 97.31 69 SER A CA 1
ATOM 523 C C . SER A 1 69 ? 9.227 -1.582 -11.746 1.00 97.31 69 SER A C 1
ATOM 525 O O . SER A 1 69 ? 10.108 -2.020 -11.009 1.00 97.31 69 SER A O 1
ATOM 527 N N . ASP A 1 70 ? 9.488 -0.650 -12.665 1.00 97.69 70 ASP A N 1
ATOM 528 C CA . ASP A 1 70 ? 10.791 -0.000 -12.825 1.00 97.69 70 ASP A CA 1
ATOM 529 C C . ASP A 1 70 ? 11.191 0.825 -11.592 1.00 97.69 70 ASP A C 1
ATOM 531 O O . ASP A 1 70 ? 12.371 0.875 -11.244 1.00 97.69 70 ASP A O 1
ATOM 535 N N . TYR A 1 71 ? 10.210 1.409 -10.900 1.00 98.12 71 TYR A N 1
ATOM 536 C CA . TYR A 1 71 ? 10.408 2.137 -9.649 1.00 98.12 71 TYR A CA 1
ATOM 537 C C . TYR A 1 71 ? 10.205 1.233 -8.424 1.00 98.12 71 TYR A C 1
ATOM 539 O O . TYR A 1 71 ? 11.043 1.197 -7.524 1.00 98.12 71 TYR A O 1
ATOM 547 N N . TYR A 1 72 ? 9.112 0.461 -8.394 1.00 98.38 72 TYR A N 1
ATOM 548 C CA . TYR A 1 72 ? 8.701 -0.325 -7.219 1.00 98.38 72 TYR A CA 1
ATOM 549 C C . TYR A 1 72 ? 9.291 -1.744 -7.162 1.00 98.38 72 TYR A C 1
ATOM 551 O O . TYR A 1 72 ? 9.019 -2.486 -6.219 1.00 98.38 72 TYR A O 1
ATOM 559 N N . GLY A 1 73 ? 10.112 -2.138 -8.137 1.00 97.56 73 GLY A N 1
ATOM 560 C CA . GLY A 1 73 ? 10.661 -3.491 -8.271 1.00 97.56 73 GLY A CA 1
ATOM 561 C C . GLY A 1 73 ? 11.293 -4.075 -7.000 1.00 97.56 73 GLY A C 1
ATOM 562 O O . GLY A 1 73 ? 10.944 -5.202 -6.643 1.00 97.56 73 GLY A O 1
ATOM 563 N N . PRO A 1 74 ? 12.165 -3.345 -6.272 1.00 95.88 74 PRO A N 1
ATOM 564 C CA . PRO A 1 74 ? 12.754 -3.849 -5.029 1.00 95.88 74 PRO A CA 1
ATOM 565 C C . PRO A 1 74 ? 11.713 -4.188 -3.957 1.00 95.88 74 PRO A C 1
ATOM 567 O O . PRO A 1 74 ? 11.844 -5.195 -3.265 1.00 95.88 74 PRO A O 1
ATOM 570 N N . LEU A 1 75 ? 10.662 -3.374 -3.848 1.00 96.00 75 LEU A N 1
ATOM 571 C CA . LEU A 1 75 ? 9.587 -3.577 -2.882 1.00 96.00 75 LEU A CA 1
ATOM 572 C C . LEU A 1 75 ? 8.714 -4.778 -3.267 1.00 96.00 75 LEU A C 1
ATOM 574 O O . LEU A 1 75 ? 8.439 -5.630 -2.429 1.00 96.00 75 LEU A O 1
ATOM 578 N N . LEU A 1 76 ? 8.360 -4.895 -4.550 1.00 97.19 76 LEU A N 1
ATOM 579 C CA . LEU A 1 76 ? 7.602 -6.036 -5.073 1.00 97.19 76 LEU A CA 1
ATOM 580 C C . LEU A 1 76 ? 8.352 -7.364 -4.913 1.00 97.19 76 LEU A C 1
ATOM 582 O O . LEU A 1 76 ? 7.727 -8.406 -4.732 1.00 97.19 76 LEU A O 1
ATOM 586 N N . GLN A 1 77 ? 9.684 -7.354 -5.007 1.00 97.56 77 GLN A N 1
ATOM 587 C CA . GLN A 1 77 ? 10.481 -8.553 -4.759 1.00 97.56 77 GLN A CA 1
ATOM 588 C C . GLN A 1 77 ? 10.474 -8.925 -3.274 1.00 97.56 77 GLN A C 1
ATOM 590 O O . GLN A 1 77 ? 10.237 -10.085 -2.950 1.00 97.56 77 GLN A O 1
ATOM 595 N N . ALA A 1 78 ? 10.667 -7.946 -2.385 1.00 96.69 78 ALA A N 1
ATOM 596 C CA . ALA A 1 78 ? 10.611 -8.176 -0.944 1.00 96.69 78 ALA A CA 1
ATOM 597 C C . ALA A 1 78 ? 9.247 -8.734 -0.498 1.00 96.69 78 ALA A C 1
ATOM 599 O O . ALA A 1 78 ? 9.201 -9.632 0.339 1.00 96.69 78 ALA A O 1
ATOM 600 N N . GLU A 1 79 ? 8.147 -8.255 -1.088 1.00 94.81 79 GLU A N 1
ATOM 601 C CA . GLU A 1 79 ? 6.803 -8.790 -0.835 1.00 94.81 79 GLU A CA 1
ATOM 602 C C . GLU A 1 79 ? 6.697 -10.271 -1.228 1.00 94.81 79 GLU A C 1
ATOM 604 O O . GLU A 1 79 ? 6.278 -11.091 -0.416 1.00 94.81 79 GLU A O 1
ATOM 609 N N . LYS A 1 80 ? 7.153 -10.640 -2.432 1.00 96.00 80 LYS A N 1
ATOM 610 C CA . LYS A 1 80 ? 7.135 -12.036 -2.908 1.00 96.00 80 LYS A CA 1
ATOM 611 C C . LYS A 1 80 ? 7.983 -12.967 -2.048 1.00 96.00 80 LYS A C 1
ATOM 613 O O . LYS A 1 80 ? 7.590 -14.106 -1.800 1.00 96.00 80 LYS A O 1
ATOM 618 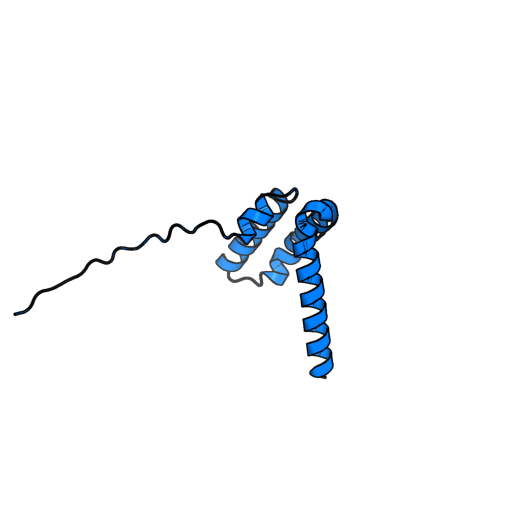N N . ASP A 1 81 ? 9.146 -12.497 -1.609 1.00 97.81 81 ASP A N 1
ATOM 619 C CA . ASP A 1 81 ? 10.031 -13.277 -0.745 1.00 97.81 81 ASP A CA 1
ATOM 62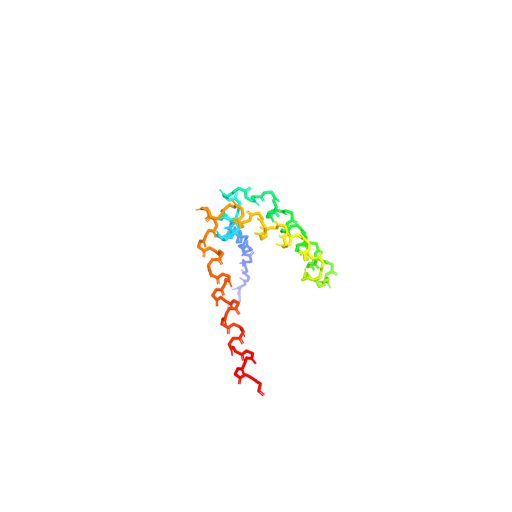0 C C . ASP A 1 81 ? 9.371 -13.508 0.625 1.00 97.81 81 ASP A C 1
ATOM 622 O O . ASP A 1 81 ? 9.399 -14.623 1.145 1.00 97.81 81 ASP A O 1
ATOM 626 N N . ALA A 1 82 ? 8.695 -12.492 1.173 1.00 95.94 82 ALA A N 1
ATOM 627 C CA . ALA A 1 82 ? 7.924 -12.620 2.407 1.00 95.94 82 ALA A CA 1
ATOM 628 C C . ALA A 1 82 ? 6.726 -13.577 2.256 1.00 95.94 82 ALA A C 1
ATOM 630 O O . ALA A 1 82 ? 6.505 -14.418 3.127 1.00 95.94 82 ALA A O 1
ATOM 631 N N . GLU A 1 83 ? 5.981 -13.502 1.148 1.00 94.56 83 GLU A N 1
ATOM 632 C CA . GLU A 1 83 ? 4.891 -14.439 0.833 1.00 94.56 83 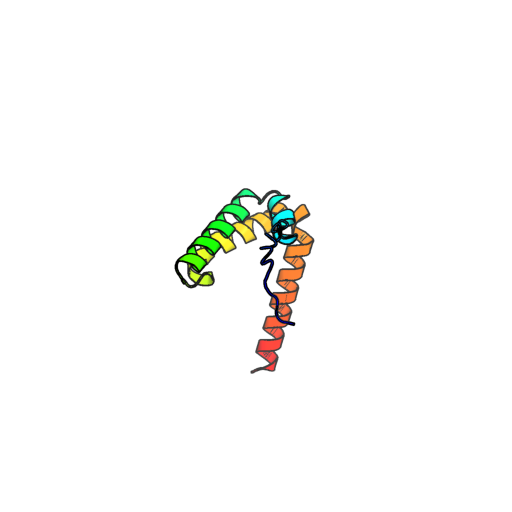GLU A CA 1
ATOM 633 C C . GLU A 1 83 ? 5.399 -15.893 0.788 1.00 94.56 83 GLU A C 1
ATOM 635 O O . GLU A 1 83 ? 4.770 -16.794 1.352 1.00 94.56 83 GLU A O 1
ATOM 640 N N . ALA A 1 84 ? 6.555 -16.130 0.159 1.00 96.81 84 ALA A N 1
ATOM 641 C CA . ALA A 1 84 ? 7.169 -17.453 0.072 1.00 96.81 84 ALA A CA 1
ATOM 642 C C . ALA A 1 84 ? 7.633 -17.983 1.440 1.00 96.81 84 ALA A C 1
ATOM 644 O O . ALA A 1 84 ? 7.423 -19.159 1.750 1.00 96.81 84 ALA A O 1
ATOM 645 N N . GLU A 1 85 ? 8.228 -17.127 2.273 1.00 96.88 85 GLU A N 1
ATOM 646 C CA . GLU A 1 85 ? 8.640 -17.477 3.638 1.00 96.88 85 GLU A CA 1
ATOM 647 C C . GLU A 1 85 ? 7.429 -17.859 4.503 1.00 96.88 85 GLU A C 1
ATOM 649 O O . GLU A 1 85 ? 7.459 -18.885 5.187 1.00 96.88 85 GLU A O 1
ATOM 654 N N . VAL A 1 86 ? 6.334 -17.092 4.432 1.00 95.81 86 VAL A N 1
ATOM 655 C CA . VAL A 1 86 ? 5.085 -17.408 5.145 1.00 95.81 86 VAL A CA 1
ATOM 656 C C . VAL A 1 86 ? 4.502 -18.735 4.659 1.00 95.81 86 VAL A C 1
ATOM 658 O O . VAL A 1 86 ? 4.132 -19.573 5.481 1.00 95.81 86 VAL A O 1
ATOM 661 N N . ALA A 1 87 ? 4.462 -18.968 3.344 1.00 96.00 87 ALA A N 1
ATOM 662 C CA . ALA A 1 87 ? 3.969 -20.224 2.785 1.00 96.00 87 ALA A CA 1
ATOM 663 C C . ALA A 1 87 ? 4.763 -21.430 3.311 1.00 96.00 87 ALA A C 1
ATOM 665 O O . ALA A 1 87 ? 4.168 -22.397 3.786 1.00 96.00 87 ALA A O 1
ATOM 666 N N . LYS A 1 88 ? 6.098 -21.338 3.323 1.00 95.88 88 LYS A N 1
ATOM 667 C CA . LYS A 1 88 ? 6.967 -22.386 3.866 1.00 95.88 88 LYS A CA 1
ATOM 668 C C . LYS A 1 88 ? 6.696 -22.646 5.351 1.00 95.88 88 LYS A C 1
ATOM 670 O O . LYS A 1 88 ? 6.585 -23.800 5.758 1.00 95.88 88 LYS A O 1
ATOM 675 N N . GLN A 1 89 ? 6.550 -21.595 6.161 1.00 95.19 89 GLN A N 1
ATOM 676 C CA . GLN A 1 89 ? 6.238 -21.743 7.588 1.00 95.19 89 GLN A CA 1
ATOM 677 C C . GLN A 1 89 ? 4.888 -22.437 7.813 1.00 95.19 89 GLN A C 1
ATOM 679 O O . GLN A 1 89 ? 4.757 -23.258 8.720 1.00 95.19 89 GLN A O 1
ATOM 684 N N . MET A 1 90 ? 3.886 -22.146 6.978 1.00 92.88 90 MET A N 1
ATOM 685 C CA . MET A 1 90 ? 2.588 -22.825 7.035 1.00 92.88 90 MET A CA 1
ATOM 686 C C . MET A 1 90 ? 2.684 -24.308 6.654 1.00 92.88 90 MET A C 1
ATOM 688 O O . MET A 1 90 ? 1.957 -25.123 7.220 1.00 92.88 90 MET A O 1
ATOM 692 N N . GLU A 1 91 ? 3.567 -24.673 5.720 1.00 93.94 91 GLU A N 1
ATOM 693 C CA . GLU A 1 91 ? 3.830 -26.073 5.366 1.00 93.94 91 GLU A CA 1
ATOM 694 C C . GLU A 1 91 ? 4.537 -26.834 6.493 1.00 93.94 91 GLU A C 1
ATOM 696 O O . GLU A 1 91 ? 4.178 -27.973 6.777 1.00 93.94 91 GLU A O 1
ATOM 701 N N . GLU A 1 92 ? 5.508 -26.207 7.160 1.00 92.81 92 GLU A N 1
ATOM 702 C CA . GLU A 1 92 ? 6.243 -26.799 8.286 1.00 92.81 92 GLU A CA 1
ATOM 703 C C . GLU A 1 92 ? 5.384 -26.933 9.559 1.00 92.81 92 GLU A C 1
ATOM 705 O O . GLU A 1 92 ? 5.666 -27.778 10.409 1.00 92.81 92 GLU A O 1
ATOM 710 N N . ALA A 1 93 ? 4.331 -26.121 9.692 1.00 87.75 93 ALA A N 1
ATOM 711 C CA . ALA A 1 93 ? 3.389 -26.154 10.813 1.00 87.75 93 ALA A CA 1
ATOM 712 C C . ALA A 1 93 ? 2.237 -27.170 10.648 1.00 87.75 93 ALA A C 1
ATOM 714 O O . ALA A 1 93 ? 1.405 -27.293 11.553 1.00 87.75 93 ALA A O 1
ATOM 715 N N . LYS A 1 94 ? 2.160 -27.863 9.506 1.00 72.44 94 LYS A N 1
ATOM 716 C CA . LYS A 1 94 ? 1.111 -28.837 9.173 1.00 72.44 94 LYS A CA 1
ATOM 717 C C . LYS A 1 94 ? 1.477 -30.263 9.583 1.00 72.44 94 LYS A C 1
ATOM 719 O O . LYS A 1 94 ? 0.548 -30.980 10.025 1.00 72.44 94 LYS A O 1
#

pLDDT: mean 87.32, std 19.76, range [36.5, 98.75]

Mean predicted aligned error: 8.87 Å

Sequence (94 aa):
DSTGEGDAGEEEEEEGECGFCLFMKGGGCRETFIEWEKCVEEGEKNKEDIVEKCFGATDALKKCMEAHSDYYGPLLQAEKDAEAEVAKQMEEAK

Organism: NCBI:txid192259